Protein AF-A0A815RVW0-F1 (afdb_monomer_lite)

Organism: NCBI:txid392033

Foldseek 3Di:
DDDDDDPPPQDDADDDVRVVVVVVVCVVVPFDDKDKDWDDWDDDDDFKIWTKTKIDTPPDIWIKIWIWGQDPPDDRDIDTPDIDID

Structure (mmCIF, N/CA/C/O backbone):
data_AF-A0A815RVW0-F1
#
_entry.id   AF-A0A815RVW0-F1
#
loop_
_atom_site.group_PDB
_atom_site.id
_atom_site.type_symbol
_atom_site.label_atom_id
_atom_site.label_alt_id
_atom_site.label_comp_id
_atom_site.label_asym_id
_atom_site.label_entity_id
_atom_site.label_seq_id
_atom_site.pdbx_PDB_ins_code
_atom_site.Cartn_x
_atom_site.Cartn_y
_atom_site.Cartn_z
_atom_site.occupancy
_atom_site.B_iso_or_equiv
_atom_site.auth_seq_id
_atom_site.auth_comp_id
_atom_site.auth_asym_id
_atom_site.auth_atom_id
_atom_site.pdbx_PDB_model_num
ATOM 1 N N . MET A 1 1 ? -15.697 9.653 -37.592 1.00 44.12 1 MET A N 1
ATOM 2 C CA . MET A 1 1 ? -14.792 8.692 -36.929 1.00 44.12 1 MET A CA 1
ATOM 3 C C . MET A 1 1 ? -15.244 8.594 -35.484 1.00 44.12 1 MET A C 1
ATOM 5 O O . MET A 1 1 ? -15.325 9.628 -34.836 1.00 44.12 1 MET A O 1
ATOM 9 N N . LYS A 1 2 ? -15.674 7.418 -35.023 1.00 41.94 2 LYS A N 1
ATOM 10 C CA . LYS A 1 2 ? -16.069 7.182 -33.629 1.00 41.94 2 LYS A CA 1
ATOM 11 C C . LYS A 1 2 ? -15.276 5.998 -33.089 1.00 41.94 2 LYS A C 1
ATOM 13 O O . LYS A 1 2 ? -15.155 5.006 -33.803 1.00 41.94 2 LYS A O 1
ATOM 18 N N . ASN A 1 3 ? -14.912 6.140 -31.814 1.00 40.84 3 ASN A N 1
ATOM 19 C CA . ASN A 1 3 ? -14.501 5.129 -30.837 1.00 40.84 3 ASN A CA 1
ATOM 20 C C . ASN A 1 3 ? -13.045 4.648 -30.953 1.00 40.84 3 ASN A C 1
ATOM 22 O O . ASN A 1 3 ? -12.591 4.318 -32.037 1.00 40.84 3 ASN A O 1
ATOM 26 N N . THR A 1 4 ? -12.253 4.578 -29.885 1.00 39.06 4 THR A N 1
ATOM 27 C CA . THR A 1 4 ? -12.533 4.676 -28.439 1.00 39.06 4 THR A CA 1
ATOM 28 C C . THR A 1 4 ? -11.173 4.817 -27.767 1.00 39.06 4 THR A C 1
ATOM 30 O O . THR A 1 4 ? -10.358 3.906 -27.893 1.00 39.06 4 THR A O 1
ATOM 33 N N . GLU A 1 5 ? -10.918 5.918 -27.065 1.00 44.78 5 GLU A N 1
ATOM 34 C CA . GLU A 1 5 ? -9.932 5.879 -25.986 1.00 44.78 5 GLU A CA 1
ATOM 35 C C . GLU A 1 5 ? -10.493 4.875 -24.976 1.00 44.78 5 GLU A C 1
ATOM 37 O O . GLU A 1 5 ? -11.573 5.085 -24.414 1.00 44.78 5 GLU A O 1
ATOM 42 N N . SER A 1 6 ? -9.854 3.707 -24.868 1.00 46.44 6 SER A N 1
ATOM 43 C CA . SER A 1 6 ? -10.140 2.794 -23.767 1.00 46.44 6 SER A CA 1
ATOM 44 C C . SER A 1 6 ? -9.938 3.600 -22.489 1.00 46.44 6 SER A C 1
ATOM 46 O O . SER A 1 6 ? -8.872 4.199 -22.355 1.00 46.44 6 SER A O 1
ATOM 48 N N . PRO A 1 7 ? -10.914 3.658 -21.566 1.00 47.31 7 PRO A N 1
ATOM 49 C CA . PRO A 1 7 ? -10.622 4.179 -20.242 1.00 47.31 7 PRO A CA 1
ATOM 50 C C . PRO A 1 7 ? -9.441 3.365 -19.727 1.00 47.31 7 PRO A C 1
ATOM 52 O O . PRO A 1 7 ? -9.519 2.133 -19.779 1.00 47.31 7 PRO A O 1
ATOM 55 N N . ASP A 1 8 ? -8.356 4.033 -19.327 1.00 52.19 8 ASP A N 1
ATOM 56 C CA . ASP A 1 8 ? -7.207 3.392 -18.697 1.00 52.19 8 ASP A CA 1
ATOM 57 C C . ASP A 1 8 ? -7.750 2.387 -17.687 1.00 52.19 8 ASP A C 1
ATOM 59 O O . ASP A 1 8 ? -8.423 2.745 -16.711 1.00 52.19 8 ASP A O 1
ATOM 63 N N . VAL A 1 9 ? -7.611 1.100 -18.009 1.00 53.44 9 VAL A N 1
ATOM 64 C CA . VAL A 1 9 ? -8.171 0.046 -17.180 1.00 53.44 9 VAL A CA 1
ATOM 65 C C . VAL A 1 9 ? -7.339 0.083 -15.915 1.00 53.44 9 VAL A C 1
ATOM 67 O O . VAL A 1 9 ? -6.215 -0.403 -15.910 1.00 53.44 9 VAL A O 1
ATOM 70 N N . LEU A 1 10 ? -7.881 0.691 -14.856 1.00 62.62 10 LEU A N 1
ATOM 71 C CA . LEU A 1 10 ? -7.324 0.575 -13.516 1.00 62.62 10 LEU A CA 1
ATOM 72 C C . LEU A 1 10 ? -7.230 -0.917 -13.212 1.00 62.62 10 LEU A C 1
ATOM 74 O O . LEU A 1 10 ? -8.252 -1.578 -12.987 1.00 62.62 10 LEU A O 1
ATOM 78 N N . GLU A 1 11 ? -6.014 -1.448 -13.278 1.00 83.62 11 GLU A N 1
ATOM 79 C CA . GLU A 1 11 ? -5.760 -2.851 -13.025 1.00 83.62 11 GLU A CA 1
ATOM 80 C C . GLU A 1 11 ? -6.036 -3.125 -11.544 1.00 83.62 11 GLU A C 1
ATOM 82 O O . GLU A 1 11 ? -5.586 -2.401 -10.656 1.00 83.62 11 GLU A O 1
ATOM 87 N N . LYS A 1 12 ? -6.879 -4.123 -11.264 1.00 90.94 12 LYS A N 1
ATOM 88 C CA . LYS A 1 12 ? -7.375 -4.403 -9.911 1.00 90.94 12 LYS A CA 1
ATOM 89 C C . LYS A 1 12 ? -7.042 -5.828 -9.523 1.00 90.94 12 LYS A C 1
ATOM 91 O O . LYS A 1 12 ? -7.609 -6.773 -10.066 1.00 90.94 12 LYS A O 1
ATOM 96 N N . TYR A 1 13 ? -6.210 -5.961 -8.501 1.00 93.19 13 TYR A N 1
ATOM 97 C CA . TYR A 1 13 ? -5.862 -7.237 -7.891 1.00 93.19 13 TYR A CA 1
ATOM 98 C C . TYR A 1 13 ? -6.688 -7.441 -6.622 1.00 93.19 13 TYR A C 1
ATOM 100 O O . TYR A 1 13 ? -6.789 -6.543 -5.787 1.00 93.19 13 TYR A O 1
ATOM 108 N N . ARG A 1 14 ? -7.316 -8.614 -6.466 1.00 93.81 14 ARG A N 1
ATOM 109 C CA . ARG A 1 14 ? -8.145 -8.925 -5.290 1.00 93.81 14 ARG A CA 1
ATOM 110 C C . ARG A 1 14 ? -7.636 -10.157 -4.556 1.00 93.81 14 ARG A C 1
ATOM 112 O O . ARG A 1 14 ? -7.455 -11.223 -5.140 1.00 93.81 14 ARG A O 1
ATOM 119 N N . GLY A 1 15 ? -7.503 -10.017 -3.240 1.00 93.06 15 GLY A N 1
ATOM 120 C CA . GLY A 1 15 ? -7.078 -11.091 -2.350 1.00 93.06 15 GLY A CA 1
ATOM 121 C C . GLY A 1 15 ? -5.560 -11.281 -2.307 1.00 93.06 15 GLY A C 1
ATOM 122 O O . GLY A 1 15 ? -4.823 -10.933 -3.230 1.00 93.06 15 GLY A O 1
ATOM 123 N N . ARG A 1 16 ? -5.096 -11.865 -1.198 1.00 93.06 16 ARG A N 1
ATOM 124 C CA . ARG A 1 16 ? -3.673 -11.940 -0.840 1.00 93.06 16 ARG A CA 1
ATOM 125 C C . ARG A 1 16 ? -2.807 -12.632 -1.894 1.00 93.06 16 ARG A C 1
ATOM 127 O O . ARG A 1 16 ? -1.715 -12.160 -2.181 1.00 93.06 16 ARG A O 1
ATOM 134 N N . GLU A 1 17 ? -3.298 -13.712 -2.497 1.00 96.38 17 GLU A N 1
ATOM 135 C CA . GLU A 1 17 ? -2.523 -14.486 -3.476 1.00 96.38 17 GLU A CA 1
ATOM 136 C C . GLU A 1 17 ? -2.311 -13.744 -4.800 1.00 96.38 17 GLU A C 1
ATOM 138 O O . GLU A 1 17 ? -1.235 -13.837 -5.387 1.00 96.38 17 GLU A O 1
ATOM 143 N N . GLN A 1 18 ? -3.304 -12.983 -5.272 1.00 95.50 18 GLN A N 1
ATOM 144 C CA . GLN A 1 18 ? -3.137 -12.175 -6.484 1.00 95.50 18 GLN A CA 1
ATOM 145 C C . GLN A 1 18 ? -2.171 -11.017 -6.237 1.00 95.50 18 GLN A C 1
ATOM 147 O O . GLN A 1 18 ? -1.264 -10.803 -7.034 1.00 95.50 18 GLN A O 1
ATOM 152 N N . ILE A 1 19 ? -2.313 -10.341 -5.093 1.00 95.25 19 ILE A N 1
ATOM 153 C CA . ILE A 1 19 ? -1.418 -9.250 -4.683 1.00 95.25 19 ILE A CA 1
ATOM 154 C C . ILE A 1 19 ? 0.021 -9.761 -4.546 1.00 95.25 19 ILE A C 1
ATOM 156 O O . ILE A 1 19 ? 0.955 -9.132 -5.032 1.00 95.25 19 ILE A O 1
ATOM 160 N N . LYS A 1 20 ? 0.217 -10.946 -3.955 1.00 96.31 20 LYS A N 1
ATOM 161 C CA . LYS A 1 20 ? 1.540 -11.570 -3.843 1.00 96.31 20 LYS A CA 1
ATOM 162 C C . LYS A 1 20 ? 2.176 -11.818 -5.213 1.00 96.31 20 LYS A C 1
ATOM 164 O O . LYS A 1 20 ? 3.358 -11.542 -5.383 1.00 96.31 20 LYS A O 1
ATOM 169 N N . LYS A 1 21 ? 1.408 -12.327 -6.182 1.00 95.69 21 LYS A N 1
ATOM 170 C CA . LYS A 1 21 ? 1.892 -12.550 -7.555 1.00 95.69 21 LYS A CA 1
ATOM 171 C C . LYS A 1 21 ? 2.248 -11.240 -8.255 1.00 95.69 21 LYS A C 1
ATOM 173 O O . LYS A 1 21 ? 3.303 -11.173 -8.872 1.00 95.69 21 LYS A O 1
ATOM 178 N N . PHE A 1 22 ? 1.407 -10.217 -8.115 1.00 93.62 22 PHE A N 1
ATOM 179 C CA . PHE A 1 22 ? 1.660 -8.881 -8.653 1.00 93.62 22 PHE A CA 1
ATOM 180 C C . PHE A 1 22 ? 2.972 -8.292 -8.111 1.00 93.62 22 PHE A C 1
ATOM 182 O O . PHE A 1 22 ? 3.860 -7.938 -8.881 1.00 93.62 22 PHE A O 1
ATOM 189 N N . LEU A 1 23 ? 3.145 -8.283 -6.786 1.00 92.25 23 LEU A N 1
ATOM 190 C CA . LEU A 1 23 ? 4.359 -7.760 -6.154 1.00 92.25 23 LEU A CA 1
ATOM 191 C C . LEU A 1 23 ? 5.605 -8.586 -6.498 1.00 92.25 23 LEU A C 1
ATOM 193 O O . LEU A 1 23 ? 6.695 -8.026 -6.603 1.00 92.25 23 LEU A O 1
ATOM 197 N N . GLN A 1 24 ? 5.463 -9.903 -6.678 1.00 94.88 24 GLN A N 1
ATOM 198 C CA . GLN A 1 24 ? 6.568 -10.744 -7.137 1.00 94.88 24 GLN A CA 1
ATOM 199 C C . GLN A 1 24 ? 6.982 -10.375 -8.565 1.00 94.88 24 GLN A C 1
ATOM 201 O O . GLN A 1 24 ? 8.165 -10.168 -8.802 1.00 94.88 24 GLN A O 1
ATOM 206 N N . ALA A 1 25 ? 6.025 -10.207 -9.483 1.00 93.94 25 ALA A N 1
ATOM 207 C CA . ALA A 1 25 ? 6.314 -9.783 -10.851 1.00 93.94 25 ALA A CA 1
ATOM 208 C C . ALA A 1 25 ? 6.982 -8.397 -10.900 1.00 93.94 25 ALA A C 1
ATOM 210 O O . ALA A 1 25 ? 7.934 -8.209 -11.652 1.00 93.94 25 ALA A O 1
ATOM 211 N N . ALA A 1 26 ? 6.546 -7.452 -10.059 1.00 90.44 26 ALA A N 1
ATOM 212 C CA . ALA A 1 26 ? 7.175 -6.134 -9.949 1.00 90.44 26 ALA A CA 1
ATOM 213 C C . ALA A 1 26 ? 8.642 -6.228 -9.486 1.00 90.44 26 ALA A C 1
ATOM 215 O O . ALA A 1 26 ? 9.519 -5.573 -10.048 1.00 90.44 26 ALA A O 1
ATOM 216 N N . ARG A 1 27 ? 8.933 -7.085 -8.497 1.00 91.25 27 ARG A N 1
ATOM 217 C CA . ARG A 1 27 ? 10.313 -7.352 -8.053 1.00 91.25 27 ARG A CA 1
ATOM 218 C C . ARG A 1 27 ? 11.150 -8.007 -9.144 1.00 91.25 27 ARG A C 1
ATOM 220 O O . ARG A 1 27 ? 12.277 -7.580 -9.371 1.00 91.25 27 ARG A O 1
ATOM 227 N N . ASP A 1 28 ? 10.600 -9.005 -9.831 1.00 94.12 28 ASP A N 1
ATOM 228 C CA . ASP A 1 28 ? 11.286 -9.710 -10.920 1.00 94.12 28 ASP A CA 1
ATOM 229 C C . ASP A 1 28 ? 11.579 -8.770 -12.108 1.00 94.12 28 ASP A C 1
ATOM 231 O O . ASP A 1 28 ? 12.566 -8.957 -12.816 1.00 94.12 28 ASP A O 1
ATOM 235 N N . ALA A 1 29 ? 10.764 -7.724 -12.290 1.00 90.56 29 ALA A N 1
ATOM 236 C CA . ALA A 1 29 ? 10.967 -6.655 -13.269 1.00 90.56 29 ALA A CA 1
ATOM 237 C C . ALA A 1 29 ? 11.983 -5.577 -12.831 1.00 90.56 29 ALA A C 1
ATOM 239 O O . ALA A 1 29 ? 12.250 -4.651 -13.595 1.00 90.56 29 ALA A O 1
ATOM 240 N N . GLY A 1 30 ? 12.564 -5.687 -11.632 1.00 89.81 30 GLY A N 1
ATOM 241 C CA . GLY A 1 30 ? 13.608 -4.781 -11.147 1.00 89.81 30 GLY A CA 1
ATOM 242 C C . GLY A 1 30 ? 13.127 -3.664 -10.220 1.00 89.81 30 GLY A C 1
ATOM 243 O O . GLY A 1 30 ? 13.875 -2.718 -9.989 1.00 89.81 30 GLY A O 1
ATOM 244 N N . MET A 1 31 ? 11.914 -3.750 -9.661 1.00 88.94 31 MET A N 1
ATOM 245 C CA . MET A 1 31 ? 11.504 -2.846 -8.583 1.00 88.94 31 MET A CA 1
ATOM 246 C C . MET A 1 31 ? 12.345 -3.120 -7.325 1.00 88.94 31 MET A C 1
ATOM 248 O O . MET A 1 31 ? 12.110 -4.091 -6.599 1.00 88.94 31 MET A O 1
ATOM 252 N N . ASP A 1 32 ? 13.313 -2.247 -7.056 1.00 89.88 32 ASP A N 1
ATOM 253 C CA . ASP A 1 32 ? 14.184 -2.285 -5.882 1.00 89.88 32 ASP A CA 1
ATOM 254 C C . ASP A 1 32 ? 14.146 -0.961 -5.098 1.00 89.88 32 ASP A C 1
ATOM 256 O O . ASP A 1 32 ? 13.621 0.040 -5.571 1.00 89.88 32 ASP A O 1
ATOM 260 N N . ASN A 1 33 ? 14.678 -0.950 -3.872 1.00 92.00 33 ASN A N 1
ATOM 261 C CA . ASN A 1 33 ? 14.842 0.270 -3.063 1.00 92.00 33 ASN A CA 1
ATOM 262 C C . ASN A 1 33 ? 13.560 1.104 -2.857 1.00 92.00 33 ASN A C 1
ATOM 264 O O . ASN A 1 33 ? 13.623 2.331 -2.807 1.00 92.00 33 ASN A O 1
ATOM 268 N N . LEU A 1 34 ? 12.403 0.444 -2.719 1.00 94.19 34 LEU A N 1
ATOM 269 C CA . LEU A 1 34 ? 11.137 1.119 -2.435 1.00 94.19 34 LEU A CA 1
ATOM 270 C C . LEU A 1 34 ? 11.205 1.846 -1.085 1.00 94.19 34 LEU A C 1
ATOM 272 O O . LEU A 1 34 ? 11.353 1.226 -0.030 1.00 94.19 34 LEU A O 1
ATOM 276 N N . HIS A 1 35 ? 11.048 3.161 -1.137 1.00 97.12 35 HIS A N 1
ATOM 277 C CA . HIS A 1 35 ? 10.884 4.048 -0.002 1.00 97.12 35 HIS A CA 1
ATOM 278 C C . HIS A 1 35 ? 9.465 4.614 -0.011 1.00 97.12 35 HIS A C 1
ATOM 280 O O . HIS A 1 35 ? 8.970 5.020 -1.061 1.00 97.12 35 HIS A O 1
ATOM 286 N N . VAL A 1 36 ? 8.821 4.651 1.153 1.00 97.12 36 VAL A N 1
ATOM 287 C CA . VAL A 1 36 ? 7.484 5.226 1.329 1.00 97.12 36 VAL A CA 1
ATOM 288 C C . VAL A 1 36 ? 7.533 6.291 2.414 1.00 97.12 36 VAL A C 1
ATOM 290 O O . VAL A 1 36 ? 8.129 6.082 3.471 1.00 97.12 36 VAL A O 1
ATOM 293 N N . THR A 1 37 ? 6.891 7.422 2.145 1.00 98.38 37 THR 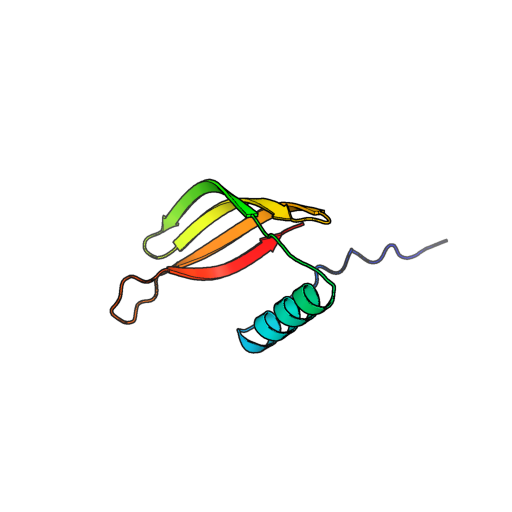A N 1
ATOM 294 C CA . THR A 1 37 ? 6.754 8.545 3.069 1.00 98.38 37 THR A CA 1
ATOM 295 C C . THR A 1 37 ? 5.278 8.734 3.374 1.00 98.38 37 THR A C 1
ATOM 297 O O . THR A 1 37 ? 4.485 9.005 2.473 1.00 98.38 37 THR A O 1
ATOM 300 N N . THR A 1 38 ? 4.901 8.596 4.641 1.00 98.50 38 THR A N 1
ATOM 301 C CA . THR A 1 38 ? 3.563 8.951 5.120 1.00 98.50 38 THR A CA 1
ATOM 302 C C . THR A 1 38 ? 3.455 10.471 5.221 1.00 98.50 38 THR A C 1
ATOM 304 O O . THR A 1 38 ? 4.252 11.104 5.914 1.00 98.50 38 THR A O 1
ATOM 307 N N . GLU A 1 39 ? 2.456 11.063 4.571 1.00 98.44 39 GLU A N 1
ATOM 308 C CA . GLU A 1 39 ? 2.236 12.515 4.586 1.00 98.44 39 GLU A CA 1
ATOM 309 C C . GLU A 1 39 ? 1.018 12.888 5.428 1.00 98.44 39 GLU A C 1
ATOM 311 O O . GLU A 1 39 ? 0.995 13.925 6.091 1.00 98.44 39 GLU A O 1
ATOM 316 N N . THR A 1 40 ? -0.023 12.056 5.409 1.00 98.12 40 THR A N 1
ATOM 317 C CA . THR A 1 40 ? -1.265 12.309 6.139 1.00 98.12 40 THR A CA 1
ATOM 318 C C . THR A 1 40 ? -1.895 11.006 6.612 1.00 98.12 40 THR A C 1
ATOM 320 O O . THR A 1 40 ? -1.955 10.025 5.875 1.00 98.12 40 THR A O 1
ATOM 323 N N . LEU A 1 41 ? -2.417 11.030 7.839 1.00 97.69 41 LEU A N 1
ATOM 324 C CA . LEU A 1 41 ? -3.233 9.971 8.423 1.00 97.69 41 LEU A CA 1
ATOM 325 C C . LEU A 1 41 ? -4.569 10.573 8.864 1.00 97.69 41 LEU A C 1
ATOM 327 O O . LEU A 1 41 ? -4.594 11.544 9.620 1.00 97.69 41 LEU A O 1
ATOM 331 N N . LEU A 1 42 ? -5.673 9.999 8.394 1.00 97.44 42 LEU A N 1
ATOM 332 C CA . LEU A 1 42 ? -7.032 10.401 8.750 1.00 97.44 42 LEU A CA 1
ATOM 333 C C . LEU A 1 42 ? -7.760 9.211 9.367 1.00 97.44 42 LEU A C 1
ATOM 335 O O . LEU A 1 42 ? -7.875 8.152 8.751 1.00 97.44 42 LEU A O 1
ATOM 339 N N . GLU A 1 43 ? -8.295 9.382 10.570 1.00 94.75 43 GLU A N 1
ATOM 340 C CA . GLU A 1 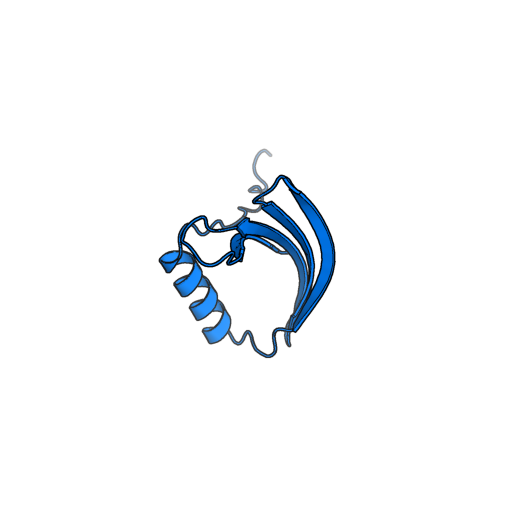43 ? -9.183 8.380 11.156 1.00 94.75 43 GLU A CA 1
ATOM 341 C C . GLU A 1 43 ? -10.515 8.349 10.396 1.00 94.75 43 GLU A C 1
ATOM 343 O O . GLU A 1 43 ? -11.107 9.388 10.101 1.00 94.75 43 GLU A O 1
ATOM 348 N N . ALA A 1 44 ? -10.997 7.147 10.082 1.00 91.50 44 ALA A N 1
ATOM 349 C CA . ALA A 1 44 ? -12.227 6.934 9.319 1.00 91.50 44 ALA A CA 1
ATOM 350 C C . ALA A 1 44 ? -13.207 6.028 10.084 1.00 91.50 44 ALA A C 1
ATOM 352 O O . ALA A 1 44 ? -13.762 5.076 9.540 1.00 91.50 44 ALA A O 1
ATOM 353 N N . GLY A 1 45 ? -13.411 6.319 11.368 1.00 88.25 45 GLY A N 1
ATOM 354 C CA . GLY A 1 45 ? -14.145 5.466 12.305 1.00 88.25 45 GLY A CA 1
ATOM 355 C C . GLY A 1 45 ? -13.204 4.706 13.242 1.00 88.25 45 GLY A C 1
ATOM 356 O O . GLY A 1 45 ? -12.010 4.978 13.297 1.00 88.25 45 GLY A O 1
ATOM 357 N N . ASN A 1 46 ? -13.742 3.749 13.999 1.00 86.56 46 ASN A N 1
ATOM 358 C CA . ASN A 1 46 ? -12.994 3.103 15.090 1.00 86.56 46 ASN A CA 1
ATOM 359 C C . ASN A 1 46 ? -12.013 2.016 14.617 1.00 86.56 46 ASN A C 1
ATOM 361 O O . ASN A 1 46 ? -11.091 1.648 15.345 1.00 86.56 46 ASN A O 1
ATOM 365 N N . ASP A 1 47 ? -12.229 1.466 13.423 1.00 91.81 47 ASP A N 1
ATOM 366 C CA . ASP A 1 47 ? -11.485 0.333 12.870 1.00 91.81 47 ASP A CA 1
ATOM 367 C C . ASP A 1 47 ? -10.873 0.633 11.496 1.00 91.81 47 ASP A C 1
ATOM 369 O O . ASP A 1 47 ? -10.406 -0.287 10.821 1.00 91.81 47 ASP A O 1
ATOM 373 N N . ARG A 1 48 ? -10.854 1.906 11.078 1.00 94.44 48 ARG A N 1
ATOM 374 C CA . ARG A 1 48 ? -10.363 2.349 9.768 1.00 94.44 48 ARG A CA 1
ATOM 375 C C . ARG A 1 48 ? -9.472 3.575 9.869 1.00 94.44 48 ARG A C 1
ATOM 377 O O . ARG A 1 48 ? -9.745 4.491 10.641 1.00 94.44 48 ARG A O 1
ATOM 384 N N . LEU A 1 49 ? -8.451 3.603 9.022 1.00 96.50 49 LEU A N 1
ATOM 385 C CA . LEU A 1 49 ? -7.569 4.749 8.841 1.00 96.50 49 LEU A CA 1
ATOM 386 C C . LEU A 1 49 ? -7.291 4.924 7.347 1.00 96.50 49 LEU A C 1
ATOM 388 O O . LEU A 1 49 ? -7.101 3.937 6.640 1.00 96.50 49 LEU A O 1
ATOM 392 N N . ILE A 1 50 ? -7.285 6.166 6.876 1.00 98.00 50 ILE A N 1
ATOM 393 C CA . ILE A 1 50 ? -6.855 6.536 5.528 1.00 98.00 50 ILE A CA 1
ATOM 394 C C . ILE A 1 50 ? -5.451 7.116 5.644 1.00 98.00 50 ILE A C 1
ATOM 396 O O . ILE A 1 50 ? -5.235 8.079 6.376 1.00 98.00 50 ILE A O 1
ATOM 400 N N . GLU A 1 51 ? -4.509 6.526 4.926 1.00 98.38 51 GLU A N 1
ATOM 401 C CA . GLU A 1 51 ? -3.152 7.028 4.775 1.00 98.38 51 GLU A CA 1
ATOM 402 C C . GLU A 1 51 ? -2.976 7.584 3.366 1.00 98.38 51 GLU A C 1
ATOM 404 O O . GLU A 1 51 ? -3.379 6.958 2.387 1.00 98.38 51 GLU A O 1
ATOM 409 N N . ILE A 1 52 ? -2.377 8.766 3.275 1.00 98.38 52 ILE A N 1
ATOM 410 C CA . ILE A 1 52 ? -1.959 9.380 2.019 1.00 98.38 52 I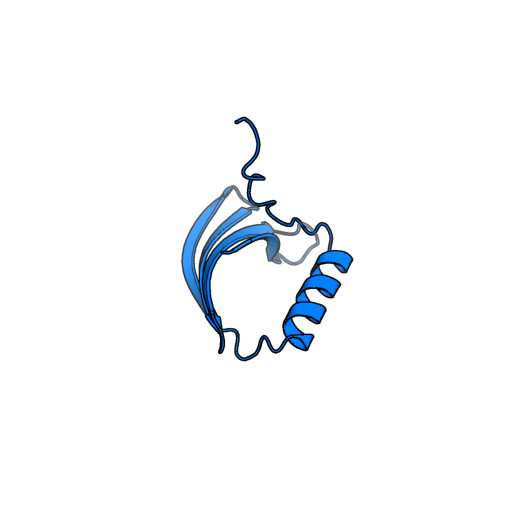LE A CA 1
ATOM 411 C C . ILE A 1 52 ? -0.460 9.616 2.127 1.00 98.38 52 ILE A C 1
ATOM 413 O O . ILE A 1 52 ? 0.028 10.107 3.153 1.00 98.38 52 ILE A O 1
ATOM 417 N N . GLY A 1 53 ? 0.266 9.265 1.075 1.00 98.56 53 GLY A N 1
ATOM 418 C CA . GLY A 1 53 ? 1.704 9.436 1.053 1.00 98.56 53 GLY A CA 1
ATOM 419 C C . GLY A 1 53 ? 2.297 9.379 -0.340 1.00 98.56 53 GLY A C 1
ATOM 420 O O . GLY A 1 53 ? 1.596 9.289 -1.350 1.00 98.56 53 GLY A O 1
ATOM 421 N N . SER A 1 54 ? 3.620 9.416 -0.367 1.00 98.50 54 SER A N 1
ATOM 422 C CA . SER A 1 54 ? 4.424 9.315 -1.577 1.00 98.50 54 SER A CA 1
ATOM 423 C C . SER A 1 54 ? 5.363 8.125 -1.510 1.00 98.50 54 SER A C 1
ATOM 425 O O . SER A 1 54 ? 5.786 7.690 -0.435 1.00 98.50 54 SER A O 1
ATOM 427 N N . TYR A 1 55 ? 5.691 7.577 -2.672 1.00 97.06 55 TYR A N 1
ATOM 428 C CA . TYR A 1 55 ? 6.682 6.524 -2.794 1.00 97.06 55 TYR A CA 1
ATOM 429 C C . TYR A 1 55 ? 7.770 6.932 -3.780 1.00 97.06 55 TYR A C 1
ATOM 431 O O . TYR A 1 55 ? 7.561 7.734 -4.692 1.00 97.06 55 TYR A O 1
ATOM 439 N N . GLN A 1 56 ? 8.945 6.349 -3.597 1.00 96.25 56 GLN A N 1
ATOM 440 C CA . GLN A 1 56 ? 10.057 6.481 -4.517 1.00 96.25 56 GLN A CA 1
ATOM 441 C C . GLN A 1 56 ? 10.807 5.160 -4.586 1.00 96.25 56 GLN A C 1
ATOM 443 O O . GLN A 1 56 ? 11.064 4.526 -3.566 1.00 96.25 56 GLN A O 1
ATOM 448 N N . HIS A 1 57 ? 11.201 4.767 -5.786 1.00 91.88 57 HIS A N 1
ATOM 449 C CA . HIS A 1 57 ? 12.149 3.690 -6.010 1.00 91.88 57 HIS A CA 1
ATOM 450 C C . HIS A 1 57 ? 13.140 4.088 -7.109 1.00 91.88 57 HIS A C 1
ATOM 452 O O . HIS A 1 57 ? 13.153 5.229 -7.571 1.00 91.88 57 HIS A O 1
ATOM 458 N N . SER A 1 58 ? 14.019 3.172 -7.508 1.00 87.69 58 SER A N 1
ATOM 459 C CA . SER A 1 58 ? 15.091 3.461 -8.472 1.00 87.69 58 SER A CA 1
ATOM 460 C C . SER A 1 58 ? 14.614 3.894 -9.864 1.00 87.69 58 SER A C 1
ATOM 462 O O . SER A 1 58 ? 15.363 4.571 -10.567 1.00 87.69 58 SER A O 1
ATOM 464 N N . LEU A 1 59 ? 13.396 3.518 -10.261 1.00 84.62 59 LEU A N 1
ATOM 465 C CA . LEU A 1 59 ? 12.866 3.741 -11.610 1.00 84.62 59 LEU A CA 1
ATOM 466 C C . LEU A 1 59 ? 11.681 4.711 -11.644 1.00 84.62 59 LEU A C 1
ATOM 468 O O . LEU A 1 59 ? 11.406 5.254 -12.710 1.00 84.62 59 LEU A O 1
ATOM 472 N N . ASP A 1 60 ? 10.999 4.936 -10.518 1.00 91.25 60 ASP A N 1
ATOM 473 C CA . ASP A 1 60 ? 9.787 5.754 -10.486 1.00 91.25 60 ASP A CA 1
ATOM 474 C C . ASP A 1 60 ? 9.542 6.416 -9.124 1.00 91.25 60 ASP A C 1
ATOM 476 O O . ASP A 1 60 ? 10.138 6.058 -8.100 1.00 91.25 60 ASP A O 1
ATOM 480 N N . LYS A 1 61 ? 8.649 7.403 -9.122 1.00 95.56 61 LYS A N 1
ATOM 481 C CA . LYS A 1 61 ? 8.103 8.041 -7.928 1.00 95.56 61 LYS A CA 1
ATOM 482 C C . LYS A 1 61 ? 6.653 8.439 -8.168 1.00 95.56 61 LYS A C 1
ATOM 484 O O . LYS A 1 61 ?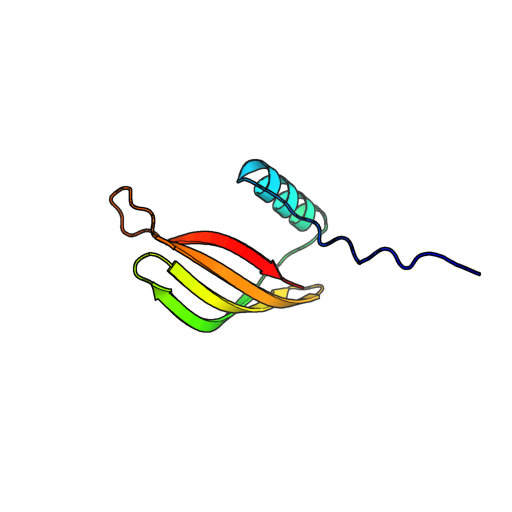 6.310 8.962 -9.225 1.00 95.56 61 LYS A O 1
ATOM 489 N N . GLY A 1 62 ? 5.840 8.319 -7.132 1.00 96.75 62 GLY A N 1
ATOM 490 C CA . GLY A 1 62 ? 4.420 8.613 -7.231 1.00 96.75 62 GLY A CA 1
ATOM 491 C C . GLY A 1 62 ? 3.785 8.854 -5.876 1.00 96.75 62 GLY A C 1
ATOM 492 O O . GLY A 1 62 ? 4.464 9.083 -4.871 1.00 96.75 62 GLY A O 1
ATOM 493 N N . HIS A 1 63 ? 2.460 8.826 -5.869 1.00 98.06 63 HIS A N 1
ATOM 494 C CA . HIS A 1 63 ? 1.647 8.997 -4.674 1.00 98.06 63 HIS A CA 1
ATOM 495 C C . HIS A 1 63 ? 0.751 7.782 -4.485 1.00 98.06 63 HIS A C 1
ATOM 497 O O . HIS A 1 63 ? 0.389 7.099 -5.444 1.00 98.06 63 HIS A O 1
ATOM 503 N N . TYR A 1 64 ? 0.374 7.531 -3.239 1.00 97.75 64 TYR A N 1
ATOM 504 C CA . TYR A 1 64 ? -0.532 6.454 -2.884 1.00 97.75 64 TYR A CA 1
ATOM 505 C C . TYR A 1 64 ? -1.600 6.917 -1.896 1.00 97.75 64 TYR A C 1
ATOM 507 O O . TYR A 1 64 ? -1.435 7.885 -1.148 1.00 97.75 64 TYR A O 1
ATOM 515 N N . LEU A 1 65 ? -2.704 6.178 -1.895 1.00 97.94 65 LEU A N 1
ATOM 516 C CA . LEU A 1 65 ? -3.738 6.206 -0.880 1.00 97.94 65 LEU A CA 1
ATOM 517 C C . LEU A 1 65 ? -3.982 4.779 -0.406 1.00 97.94 65 LEU A C 1
ATOM 519 O O . LEU A 1 65 ? -4.296 3.885 -1.193 1.00 97.94 65 LEU A O 1
ATOM 523 N N . VAL A 1 66 ? -3.909 4.595 0.904 1.00 98.12 66 VAL A N 1
ATOM 524 C CA . VAL A 1 66 ? -4.148 3.319 1.562 1.00 98.12 66 VAL A CA 1
ATOM 525 C C . VAL A 1 66 ? -5.313 3.447 2.534 1.00 98.12 66 VAL A C 1
ATOM 527 O O . VAL A 1 66 ? -5.412 4.404 3.300 1.00 98.12 66 VAL A O 1
ATOM 530 N N . ILE A 1 67 ? -6.190 2.446 2.542 1.00 97.38 67 ILE A N 1
ATOM 531 C CA . ILE A 1 67 ? -7.173 2.246 3.606 1.00 97.38 67 ILE A CA 1
ATOM 532 C C . ILE A 1 67 ? -6.718 1.076 4.467 1.00 97.38 67 ILE A C 1
ATOM 534 O O . ILE A 1 67 ? -6.648 -0.068 4.012 1.00 97.38 67 ILE A O 1
ATOM 538 N N . TRP A 1 68 ? -6.484 1.360 5.740 1.00 96.81 68 TRP A N 1
ATOM 539 C CA . TRP A 1 68 ? -6.173 0.375 6.761 1.00 96.81 68 TRP A CA 1
ATOM 540 C C . TRP A 1 68 ? -7.445 -0.143 7.439 1.00 96.81 68 TRP A C 1
ATOM 542 O O . TRP A 1 68 ? -8.424 0.585 7.632 1.00 96.81 68 TRP A O 1
ATOM 552 N N . LYS A 1 69 ? -7.423 -1.414 7.841 1.00 94.69 69 LYS A N 1
ATOM 553 C CA . LYS A 1 69 ? -8.427 -2.057 8.695 1.00 94.69 69 LYS A CA 1
ATOM 554 C C . LYS A 1 69 ? -7.799 -2.546 9.982 1.00 94.69 69 LYS A C 1
ATOM 556 O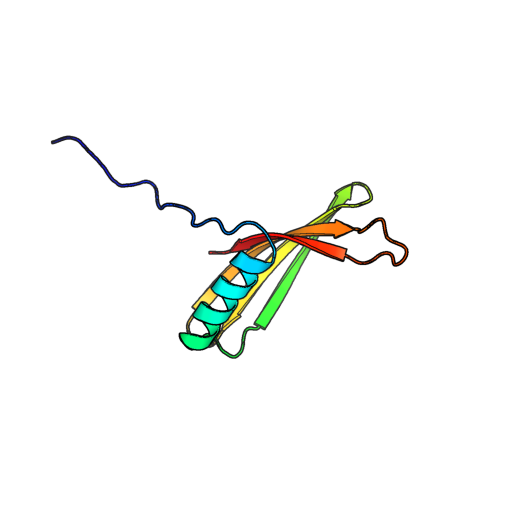 O . LYS A 1 69 ? -6.799 -3.260 9.936 1.00 94.69 69 LYS A O 1
ATOM 561 N N . ARG A 1 70 ? -8.424 -2.261 11.119 1.00 92.19 70 ARG A N 1
ATOM 562 C CA . ARG A 1 70 ? -8.085 -2.925 12.375 1.00 92.19 70 ARG A CA 1
ATOM 563 C C . ARG A 1 70 ? -8.729 -4.307 12.400 1.00 92.19 70 ARG A C 1
ATOM 565 O O . ARG A 1 70 ? -9.932 -4.453 12.194 1.00 92.19 70 ARG A O 1
ATOM 572 N N . THR A 1 71 ? -7.929 -5.334 12.648 1.00 86.88 71 THR A N 1
ATOM 573 C CA . THR A 1 71 ? -8.437 -6.700 12.804 1.00 86.88 71 THR A CA 1
ATOM 574 C C . THR A 1 71 ? -9.034 -6.900 14.195 1.00 86.88 71 THR A C 1
ATOM 576 O O . THR A 1 71 ? -8.499 -6.430 15.199 1.00 86.88 71 THR A O 1
ATOM 579 N N . SER A 1 72 ? -10.171 -7.596 14.253 1.00 72.25 72 SER A N 1
ATOM 580 C CA . SER A 1 72 ? -10.862 -7.942 15.501 1.00 72.25 72 SER A CA 1
ATOM 581 C C . SER A 1 72 ? -10.237 -9.143 16.217 1.00 72.25 72 SER A C 1
ATOM 583 O O . SER A 1 72 ? -10.538 -9.389 17.384 1.00 72.25 72 SER A O 1
ATOM 585 N N . GLU A 1 73 ? -9.357 -9.888 15.545 1.00 69.50 73 GLU A N 1
ATOM 586 C CA . GLU A 1 73 ? -8.680 -11.062 16.093 1.00 69.50 73 GLU A CA 1
ATOM 587 C C . GLU A 1 73 ? -7.524 -10.652 17.019 1.00 69.50 73 GLU A C 1
ATOM 589 O O . GLU A 1 73 ? -6.348 -10.683 16.672 1.00 69.50 73 GLU A O 1
ATOM 594 N N . GLY A 1 74 ? -7.886 -10.239 18.236 1.00 53.22 74 GLY A N 1
ATOM 595 C CA . GLY A 1 74 ? -7.080 -10.379 19.453 1.00 53.22 74 GLY A CA 1
ATOM 596 C C . GLY A 1 74 ? -5.795 -9.557 19.592 1.00 53.22 74 GLY A C 1
ATOM 597 O O . GLY A 1 74 ? -5.197 -9.609 20.664 1.00 53.22 74 GLY A O 1
ATOM 598 N N . LYS A 1 75 ? -5.352 -8.806 18.575 1.00 59.84 75 LYS A N 1
ATOM 599 C CA . LYS A 1 75 ? -4.033 -8.143 18.614 1.00 59.84 75 LYS A CA 1
ATOM 600 C C . LYS A 1 75 ? -3.988 -6.659 18.250 1.00 59.84 75 LYS A C 1
ATOM 602 O O . LYS A 1 75 ? -2.894 -6.112 18.185 1.00 59.84 75 LYS A O 1
ATOM 607 N N . ASN A 1 76 ? -5.124 -5.976 18.060 1.00 74.75 76 ASN A N 1
ATOM 608 C CA . ASN A 1 76 ? -5.138 -4.561 17.633 1.00 74.75 76 ASN A CA 1
ATOM 609 C C . ASN A 1 76 ? -4.214 -4.306 16.418 1.00 74.75 76 ASN A C 1
ATOM 611 O O . ASN A 1 76 ? -3.579 -3.258 16.317 1.00 74.75 76 ASN A O 1
ATOM 615 N N . GLU A 1 77 ? -4.112 -5.278 15.508 1.00 89.06 77 GLU A N 1
ATOM 616 C CA . GLU A 1 77 ? -3.238 -5.188 14.341 1.00 89.06 77 GLU A CA 1
ATOM 617 C C . GLU A 1 77 ? -3.967 -4.488 13.194 1.00 89.06 77 GLU A C 1
ATOM 619 O O . GLU A 1 77 ? -5.127 -4.799 12.896 1.00 89.06 77 GLU A O 1
ATOM 624 N N . TRP A 1 78 ? -3.267 -3.564 12.539 1.00 92.19 78 TRP A N 1
ATOM 625 C CA . TRP A 1 78 ? -3.717 -2.901 11.322 1.00 92.19 78 TRP A CA 1
ATOM 626 C C . TRP A 1 78 ? -3.238 -3.667 10.089 1.00 92.19 78 TRP A C 1
ATOM 628 O O . TRP A 1 78 ? -2.093 -4.112 10.024 1.00 92.19 78 TRP A O 1
ATOM 638 N N . GLN A 1 79 ? -4.118 -3.819 9.105 1.00 94.12 79 GLN A N 1
ATOM 639 C CA . GLN A 1 79 ? -3.827 -4.471 7.830 1.00 94.12 79 GLN A CA 1
ATOM 640 C C . GLN A 1 79 ? -4.291 -3.596 6.666 1.00 94.12 79 GLN A C 1
ATOM 642 O O . GLN A 1 79 ? -5.285 -2.881 6.789 1.00 94.12 79 GLN A O 1
ATOM 647 N N . LEU A 1 80 ? -3.587 -3.679 5.537 1.00 94.88 80 LEU A N 1
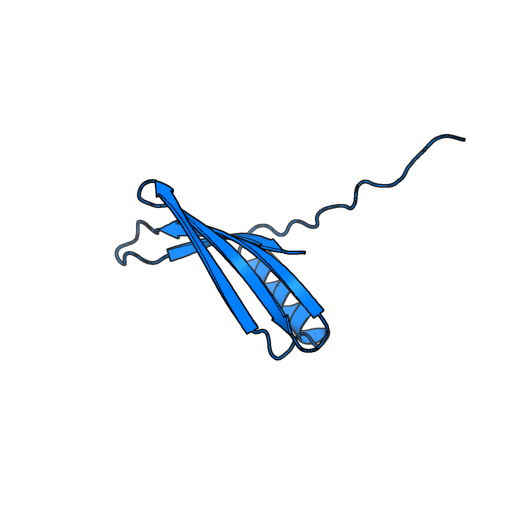ATOM 648 C CA . LEU A 1 80 ? -3.993 -3.051 4.279 1.00 94.88 80 LEU A CA 1
ATOM 649 C C . LEU A 1 80 ? -5.304 -3.686 3.793 1.00 94.88 80 LEU A C 1
ATOM 651 O O . LEU A 1 80 ? -5.353 -4.895 3.566 1.00 94.88 80 LEU A O 1
ATOM 655 N N . ASP A 1 81 ? -6.356 -2.881 3.644 1.00 94.81 81 ASP A N 1
ATOM 656 C CA . ASP A 1 81 ? -7.623 -3.300 3.026 1.00 94.81 81 ASP A CA 1
ATOM 657 C C . ASP A 1 81 ? -7.673 -2.875 1.557 1.00 94.81 81 ASP A C 1
ATOM 659 O O . ASP A 1 81 ? -8.027 -3.664 0.681 1.00 94.81 81 ASP A O 1
ATOM 663 N N . ILE A 1 82 ? -7.279 -1.627 1.285 1.00 95.94 82 ILE A N 1
ATOM 664 C CA . ILE A 1 82 ? -7.197 -1.056 -0.060 1.00 95.94 82 ILE A CA 1
ATOM 665 C C . ILE A 1 82 ? -5.870 -0.312 -0.190 1.00 95.94 82 ILE A C 1
ATOM 667 O O . ILE A 1 82 ? -5.500 0.430 0.713 1.00 95.94 82 ILE A O 1
ATOM 671 N N . ASP A 1 83 ? -5.190 -0.505 -1.314 1.00 96.56 83 ASP A N 1
ATOM 672 C CA . ASP A 1 83 ? -3.962 0.191 -1.693 1.00 96.56 83 ASP A CA 1
ATOM 673 C C . ASP A 1 83 ? -4.105 0.635 -3.155 1.00 96.56 83 ASP A C 1
ATOM 675 O O . ASP A 1 83 ? -4.456 -0.175 -4.021 1.00 96.56 83 ASP A O 1
ATOM 679 N N . ILE A 1 84 ? -3.954 1.935 -3.400 1.00 95.88 84 ILE A N 1
ATOM 680 C CA . ILE A 1 84 ? -4.090 2.571 -4.710 1.00 95.88 84 ILE A CA 1
ATOM 681 C C . ILE A 1 84 ? -2.912 3.520 -4.877 1.00 95.88 84 ILE A C 1
ATOM 683 O O . ILE A 1 84 ? -2.724 4.415 -4.059 1.00 95.88 84 ILE A O 1
ATOM 687 N N . PHE A 1 85 ? -2.173 3.378 -5.969 1.00 94.38 85 PHE A N 1
ATOM 688 C CA . PHE A 1 85 ? -1.042 4.233 -6.309 1.00 94.38 85 PHE A CA 1
ATOM 689 C C . PHE A 1 85 ? -1.049 4.549 -7.807 1.00 94.38 85 PHE A C 1
ATOM 691 O O . PHE A 1 85 ? -1.760 3.896 -8.579 1.00 94.38 85 PHE A O 1
ATOM 698 N N . ASN A 1 86 ? -0.308 5.586 -8.189 1.00 91.38 86 ASN A N 1
ATOM 699 C CA . ASN A 1 86 ? -0.074 5.979 -9.579 1.00 91.38 86 ASN A CA 1
ATOM 700 C C . ASN A 1 86 ? 1.382 5.839 -9.981 1.00 91.38 86 ASN A C 1
ATOM 702 O O . ASN A 1 86 ? 2.220 5.781 -9.058 1.00 91.38 86 ASN A O 1
#

Secondary structure (DSSP, 8-state):
--------------SHHHHHHHHHHHHHTT----EEEEEEEEE-SSSEEEEEEEEE-SS-EEEEEEEEEE--SSS--EEEEEEEE-

Radius of gyration: 16.04 Å; chains: 1; bounding box: 31×27×56 Å

Sequence (86 aa):
MKNTESPDVLEKYRGREQIKKFLQAARDAGMDNLHVTTETLLEAGNDRLIEIGSYQHSLDKGHYLVIWKRTSEGKNEWQLDIDIFN

InterPro domains:
  IPR032710 NTF2-like domain superfamily [SSF54427] (12-79)

pLDDT: mean 87.02, std 16.45, range [39.06, 98.56]